Protein AF-J7GRU0-F1 (afdb_monomer)

InterPro domains:
  IPR015421 Pyridoxal phosphate-dependent transferase, major domain [G3DSA:3.40.640.10] (1-113)
  IPR015424 Pyridoxal phosphate-dependent transferase [SSF53383] (4-113)
  IPR019798 Serine hydroxymethyltransferase, pyridoxal phosphate binding site [PS00096] (97-113)
  IPR039429 Serine hydroxymethyltransferase-like domain [PF00464] (3-113)
  IPR049943 Serine hydroxymethyltransferase-like [PTHR11680] (4-113)

Nearest PDB structures (foldseek):
  6cd0-assembly1_C  TM=9.951E-01  e=4.508E-13  Medicago truncatula
  8t4p-assembly1_A-2  TM=9.959E-01  e=6.757E-13  Homo sapiens
  8ssj-assembly1_A-2  TM=9.982E-01  e=1.240E-12  Homo sapiens
  1ls3-assembly1_B  TM=9.959E-01  e=1.159E-12  Oryctolagus cuniculus
  8gkz-assembly1_B-2  TM=9.962E-01  e=1.327E-12  Homo sapiens

pLDDT: mean 93.08, std 11.77, range [38.84, 98.75]

Radius of gyration: 15.0 Å; Cα contacts (8 Å, |Δi|>4): 154; chains: 1; bounding box: 29×32×47 Å

Structure (mmCIF, N/CA/C/O backbone):
data_AF-J7GRU0-F1
#
_entry.id   AF-J7GRU0-F1
#
loop_
_atom_site.group_PDB
_atom_site.id
_atom_site.type_symbol
_atom_site.label_atom_id
_atom_site.label_alt_id
_atom_site.label_comp_id
_atom_site.label_asym_id
_atom_site.label_entity_id
_atom_site.label_seq_id
_atom_site.pdbx_PDB_ins_code
_atom_site.Cartn_x
_atom_site.Cartn_y
_atom_site.Cartn_z
_atom_site.occupancy
_atom_site.B_iso_or_equiv
_atom_site.auth_seq_id
_atom_site.auth_comp_id
_atom_site.auth_asym_id
_atom_site.auth_atom_id
_atom_site.pdbx_PDB_model_n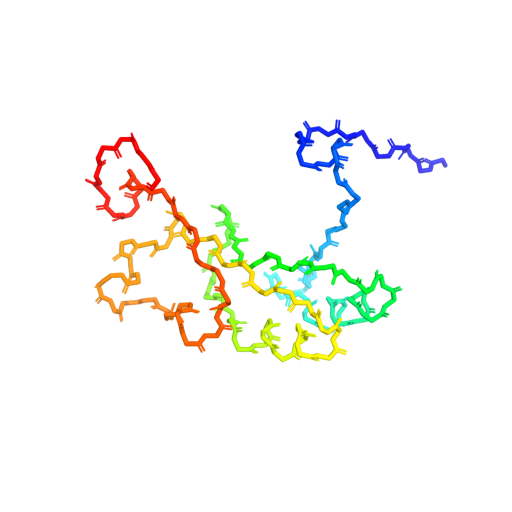um
ATOM 1 N N . HIS A 1 1 ? 12.787 -2.545 29.594 1.00 38.84 1 HIS A N 1
ATOM 2 C CA . HIS A 1 1 ? 13.119 -1.281 28.903 1.00 38.84 1 HIS A CA 1
ATOM 3 C C . HIS A 1 1 ? 12.818 -1.408 27.410 1.00 38.84 1 HIS A C 1
ATOM 5 O O . HIS A 1 1 ? 13.593 -2.035 26.702 1.00 38.84 1 HIS A O 1
ATOM 11 N N . LYS A 1 2 ? 11.694 -0.868 26.910 1.00 41.91 2 LYS A N 1
ATOM 12 C CA . LYS A 1 2 ? 11.511 -0.697 25.457 1.00 41.91 2 LYS A CA 1
ATOM 13 C C . LYS A 1 2 ? 12.432 0.447 25.025 1.00 41.91 2 LYS A C 1
ATOM 15 O O . LYS A 1 2 ? 12.246 1.572 25.481 1.00 41.91 2 LYS A O 1
ATOM 20 N N . LEU A 1 3 ? 13.458 0.147 24.228 1.00 48.41 3 LEU A N 1
ATOM 21 C CA . LEU A 1 3 ? 14.303 1.162 23.597 1.00 48.41 3 LEU A CA 1
ATOM 22 C C . LEU A 1 3 ? 13.394 2.156 22.862 1.00 48.41 3 LEU A C 1
ATOM 24 O O . LEU A 1 3 ? 12.519 1.744 22.100 1.00 48.41 3 LEU A O 1
ATOM 28 N N . LYS A 1 4 ? 13.570 3.457 23.123 1.00 54.12 4 LYS A N 1
ATOM 29 C CA . LYS A 1 4 ? 12.871 4.530 22.402 1.00 54.12 4 LYS A CA 1
ATOM 30 C C . LYS A 1 4 ? 13.121 4.306 20.908 1.00 54.12 4 LYS A C 1
ATOM 32 O O . LYS A 1 4 ? 14.281 4.239 20.501 1.00 54.12 4 LYS A O 1
ATOM 37 N N . ALA A 1 5 ? 12.060 4.132 20.119 1.00 62.16 5 ALA A N 1
ATOM 38 C CA . ALA A 1 5 ? 12.183 3.859 18.692 1.00 62.16 5 ALA A CA 1
ATOM 39 C C . ALA A 1 5 ? 13.036 4.955 18.034 1.00 62.16 5 ALA A C 1
ATOM 41 O O . ALA A 1 5 ? 12.696 6.140 18.087 1.00 62.16 5 ALA A O 1
ATOM 42 N N . LYS A 1 6 ? 14.183 4.569 17.466 1.00 75.00 6 LYS A N 1
ATOM 43 C CA . LYS A 1 6 ? 15.054 5.501 16.751 1.00 75.00 6 LYS A CA 1
ATOM 44 C C . LYS A 1 6 ? 14.339 5.893 15.461 1.00 75.00 6 LYS A C 1
ATOM 46 O O . LYS A 1 6 ? 14.008 5.028 14.655 1.00 75.00 6 LYS A O 1
ATOM 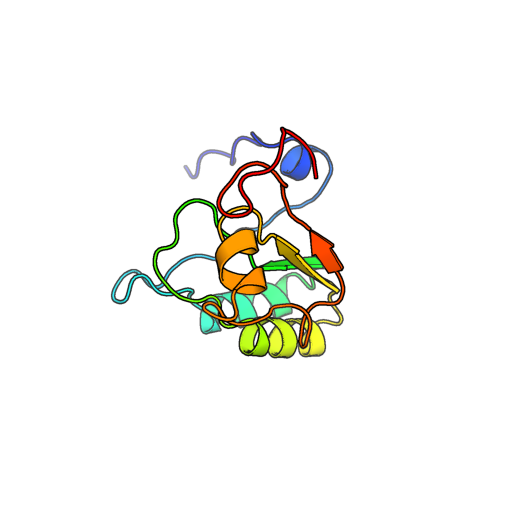51 N N . LYS A 1 7 ? 14.091 7.186 15.270 1.00 76.38 7 LYS A N 1
ATOM 52 C CA . LYS A 1 7 ? 13.545 7.721 14.018 1.00 76.38 7 LYS A CA 1
ATOM 53 C C . LYS A 1 7 ? 14.635 7.637 12.947 1.00 76.38 7 LYS A C 1
ATOM 55 O O . LYS A 1 7 ? 15.672 8.279 13.094 1.00 76.38 7 LYS A O 1
ATOM 60 N N . VAL A 1 8 ? 14.441 6.786 11.937 1.00 80.31 8 VAL A N 1
ATOM 61 C CA . VAL A 1 8 ? 15.449 6.511 10.890 1.00 80.31 8 VAL A CA 1
ATOM 62 C C . VAL A 1 8 ? 15.059 7.138 9.554 1.00 80.31 8 VAL A C 1
ATOM 64 O O . VAL A 1 8 ? 15.899 7.756 8.910 1.00 80.31 8 VAL A O 1
ATOM 67 N N . SER A 1 9 ? 13.797 7.015 9.134 1.00 76.94 9 SER A N 1
ATOM 68 C CA . SER A 1 9 ? 13.326 7.682 7.916 1.00 76.94 9 SER A CA 1
ATOM 69 C C . SER A 1 9 ? 13.052 9.159 8.190 1.00 76.94 9 SER A C 1
ATOM 71 O O . SER A 1 9 ? 12.520 9.505 9.249 1.00 76.94 9 SER A O 1
ATOM 73 N N . SER A 1 10 ? 13.342 10.025 7.217 1.00 69.19 10 SER A N 1
ATOM 74 C CA . SER A 1 10 ? 12.964 11.443 7.268 1.00 69.19 10 SER A CA 1
ATOM 75 C C . SER A 1 10 ? 11.465 11.607 7.520 1.00 69.19 10 SER A C 1
ATOM 77 O O . SER A 1 10 ? 11.074 12.437 8.337 1.00 69.19 10 SER A O 1
ATOM 79 N N . SER A 1 11 ? 10.628 10.745 6.932 1.00 66.06 11 SER A N 1
ATOM 80 C CA . SER A 1 11 ? 9.185 10.761 7.177 1.00 66.06 11 SER A CA 1
ATOM 81 C C . SER A 1 11 ? 8.832 10.594 8.659 1.00 66.06 11 SER A C 1
ATOM 83 O O . SER A 1 11 ? 7.993 11.322 9.171 1.00 66.06 11 SER A O 1
ATOM 85 N N . SER A 1 12 ? 9.515 9.712 9.395 1.00 67.56 12 SER A N 1
ATOM 86 C CA . SER A 1 12 ? 9.278 9.537 10.840 1.00 67.56 12 SER A CA 1
ATOM 87 C C . SER A 1 12 ? 9.812 10.689 11.709 1.00 67.56 12 SER A C 1
ATOM 89 O O . SER A 1 12 ? 9.434 10.832 12.877 1.00 67.56 12 SER A O 1
ATOM 91 N N . ILE A 1 13 ? 10.713 11.513 11.162 1.00 75.25 13 ILE A N 1
ATOM 92 C CA . ILE A 1 13 ? 11.244 12.712 11.822 1.00 75.25 13 ILE A CA 1
ATOM 93 C C . ILE A 1 13 ? 10.223 13.843 11.734 1.00 75.25 13 ILE A C 1
ATOM 95 O O . ILE A 1 13 ? 9.875 14.405 12.771 1.00 75.25 13 ILE A O 1
ATOM 99 N N . PHE A 1 14 ? 9.723 14.123 10.528 1.00 75.62 14 PHE A N 1
ATOM 100 C CA . PHE A 1 14 ? 8.799 15.230 10.269 1.00 75.62 14 PHE A CA 1
ATOM 101 C C . PHE A 1 14 ? 7.334 14.903 10.592 1.00 75.62 14 PHE A C 1
ATOM 103 O O . PHE A 1 14 ? 6.588 15.800 10.972 1.00 75.62 14 PHE A O 1
ATOM 110 N N . TRP A 1 15 ? 6.926 13.634 10.503 1.00 87.62 15 TRP A N 1
ATOM 111 C CA . TRP A 1 15 ? 5.566 13.183 10.810 1.00 87.62 15 TRP A CA 1
ATOM 112 C C . TRP A 1 15 ? 5.549 12.123 11.912 1.00 87.62 15 TRP A C 1
ATOM 114 O O . TRP A 1 15 ? 6.515 11.385 12.120 1.00 87.62 15 TRP A O 1
ATOM 124 N N . ASN A 1 16 ? 4.415 12.012 12.609 1.00 87.06 16 ASN A N 1
ATOM 125 C CA . ASN A 1 16 ? 4.175 10.894 13.513 1.00 87.06 16 ASN A CA 1
ATOM 126 C C . ASN A 1 16 ? 3.767 9.664 12.694 1.00 87.06 16 ASN A C 1
ATOM 128 O O . ASN A 1 16 ? 2.710 9.662 12.069 1.00 87.06 16 ASN A O 1
ATOM 132 N N . SER A 1 17 ? 4.634 8.655 12.652 1.00 89.06 17 SER A N 1
ATOM 133 C CA . SER A 1 17 ? 4.453 7.463 11.820 1.00 89.06 17 SER A CA 1
ATOM 134 C C . SER A 1 17 ? 4.273 6.233 12.695 1.00 89.06 17 SER A C 1
ATOM 136 O O . SER A 1 17 ? 5.103 5.975 13.564 1.00 89.06 17 SER A O 1
ATOM 138 N N . GLU A 1 18 ? 3.245 5.443 12.403 1.00 93.50 18 GLU A N 1
ATOM 139 C CA . GLU A 1 18 ? 2.976 4.169 13.065 1.00 93.50 18 GLU A CA 1
ATOM 140 C C . GLU A 1 18 ? 2.932 3.042 12.033 1.00 93.50 18 GLU A C 1
ATOM 142 O O . GLU A 1 18 ? 2.416 3.208 10.927 1.00 93.50 18 GLU A O 1
ATOM 147 N N . GLN A 1 19 ? 3.508 1.892 12.384 1.00 93.75 19 GLN A N 1
ATOM 148 C CA . GLN A 1 19 ? 3.585 0.740 11.487 1.00 93.75 19 GLN A CA 1
ATOM 149 C C . GLN A 1 19 ? 2.429 -0.231 11.738 1.00 93.75 19 GLN A C 1
ATOM 151 O O . GLN A 1 19 ? 2.131 -0.598 12.883 1.00 93.75 19 GLN A O 1
ATOM 156 N N . TYR A 1 20 ? 1.824 -0.715 10.656 1.00 95.25 20 TYR A N 1
ATOM 157 C CA . TYR A 1 20 ? 1.052 -1.954 10.676 1.00 95.25 20 TYR A CA 1
ATOM 158 C C . TYR A 1 20 ? 1.971 -3.151 10.410 1.00 95.25 20 TYR A C 1
ATOM 160 O O . TYR A 1 20 ? 3.076 -3.012 9.887 1.00 95.25 20 TYR A O 1
ATOM 168 N N . THR A 1 21 ? 1.535 -4.334 10.829 1.00 95.69 21 THR A N 1
ATOM 169 C CA . THR A 1 21 ? 2.360 -5.548 10.838 1.00 95.69 21 THR A CA 1
ATOM 170 C C . THR A 1 21 ? 1.706 -6.663 10.038 1.00 95.69 21 THR A C 1
ATOM 172 O O . THR A 1 21 ? 0.519 -6.608 9.723 1.00 95.69 21 THR A O 1
ATOM 175 N N . LEU A 1 22 ? 2.480 -7.704 9.742 1.00 97.31 22 LEU A N 1
ATOM 176 C CA . LEU A 1 22 ? 1.945 -8.945 9.195 1.00 97.31 22 LEU A CA 1
ATOM 177 C C . LEU A 1 22 ? 1.418 -9.837 10.324 1.00 97.31 22 LEU A C 1
ATOM 179 O O . LEU A 1 22 ? 1.912 -9.798 11.455 1.00 97.31 22 LEU A O 1
ATOM 183 N N . ASN A 1 23 ? 0.449 -10.683 10.003 1.00 96.75 23 ASN A N 1
ATOM 184 C CA . ASN A 1 23 ? 0.044 -11.778 10.858 1.00 96.75 23 ASN A CA 1
ATOM 185 C C . ASN A 1 23 ? 1.197 -12.803 10.896 1.00 96.75 23 ASN A C 1
ATOM 187 O O . ASN A 1 23 ? 1.598 -13.308 9.846 1.00 96.75 23 ASN A O 1
ATOM 191 N N . PRO A 1 24 ? 1.744 -13.144 12.076 1.00 94.50 24 PRO A N 1
ATOM 192 C CA . PRO A 1 24 ? 2.933 -13.989 12.177 1.00 94.50 24 PRO A CA 1
ATOM 193 C C . PRO A 1 24 ? 2.699 -15.435 11.721 1.00 94.50 24 PRO A C 1
ATOM 195 O O . PRO A 1 24 ? 3.661 -16.126 11.406 1.00 94.50 24 PRO A O 1
ATOM 198 N N . LYS A 1 25 ? 1.442 -15.900 11.677 1.00 96.56 25 LYS A N 1
ATOM 199 C CA . LYS A 1 25 ? 1.096 -17.261 11.243 1.00 96.56 25 LYS A CA 1
ATOM 200 C C . LYS A 1 25 ? 0.936 -17.364 9.729 1.00 96.56 25 LYS A C 1
ATOM 202 O O . LYS A 1 25 ? 1.310 -18.376 9.151 1.00 96.56 25 LYS A O 1
ATOM 207 N N . THR A 1 26 ? 0.360 -16.342 9.094 1.00 96.69 26 THR A N 1
ATOM 208 C CA . THR A 1 26 ? 0.035 -16.370 7.654 1.00 96.69 26 THR A CA 1
ATOM 209 C C . THR A 1 26 ? 1.002 -15.553 6.801 1.00 96.69 26 THR A C 1
ATOM 211 O O . THR A 1 26 ? 1.008 -15.691 5.580 1.00 96.69 26 THR A O 1
ATOM 214 N N . SER A 1 27 ? 1.799 -14.684 7.429 1.00 95.44 27 SER A N 1
ATOM 215 C CA . SER A 1 27 ? 2.644 -13.678 6.775 1.00 95.44 27 SER A CA 1
ATOM 216 C C . SER A 1 27 ? 1.877 -12.735 5.839 1.00 95.44 27 SER A C 1
ATOM 218 O O . SER A 1 27 ? 2.481 -12.116 4.967 1.00 95.44 27 SER A O 1
ATOM 220 N N . LEU A 1 28 ? 0.559 -12.610 6.013 1.00 97.56 28 LEU A N 1
ATOM 221 C CA . LEU A 1 28 ? -0.278 -11.639 5.308 1.00 97.56 28 LEU A CA 1
ATOM 222 C C . LEU A 1 28 ? -0.416 -10.359 6.128 1.00 97.56 28 LEU A C 1
ATOM 224 O O . LEU A 1 28 ? -0.226 -10.389 7.342 1.00 97.56 28 LEU A O 1
ATOM 228 N N . ILE A 1 29 ? -0.762 -9.243 5.486 1.00 98.19 29 ILE A N 1
ATOM 229 C CA . ILE A 1 29 ? -1.092 -7.995 6.191 1.00 98.19 29 ILE A CA 1
ATOM 230 C C . ILE A 1 29 ? -2.201 -8.268 7.215 1.00 98.19 29 ILE A C 1
ATOM 232 O O . ILE A 1 29 ? -3.229 -8.864 6.895 1.00 98.19 29 ILE A O 1
ATOM 236 N N . ASP A 1 30 ? -1.967 -7.856 8.461 1.00 98.12 30 ASP A N 1
ATOM 237 C CA . ASP A 1 30 ? -2.913 -8.023 9.562 1.00 98.12 30 ASP A CA 1
ATOM 238 C C . ASP A 1 30 ? -3.927 -6.869 9.543 1.00 98.12 30 ASP A C 1
ATOM 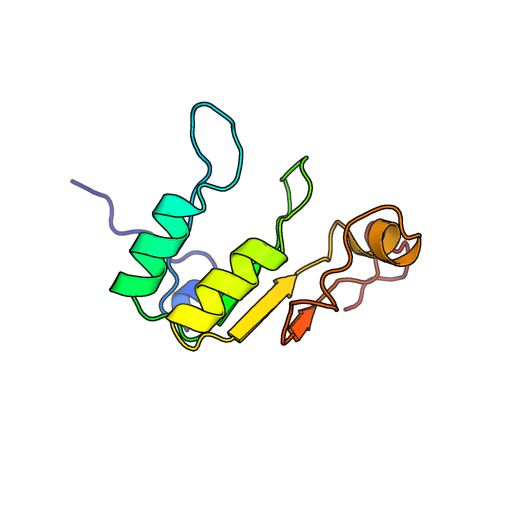240 O O . ASP A 1 30 ? -3.764 -5.864 10.238 1.00 98.12 30 ASP A O 1
ATOM 244 N N . PHE A 1 31 ? -4.935 -6.983 8.672 1.00 98.25 31 PHE A N 1
ATOM 245 C CA . PHE A 1 31 ? -5.940 -5.935 8.469 1.00 98.25 31 PHE A CA 1
ATOM 246 C C . PHE A 1 31 ? -6.782 -5.656 9.712 1.00 98.25 31 PHE A C 1
ATOM 248 O O . PHE A 1 31 ? -7.148 -4.509 9.939 1.00 98.25 31 PHE A O 1
ATOM 255 N N . GLU A 1 32 ? -7.021 -6.660 10.555 1.00 97.62 32 GLU A N 1
ATOM 256 C CA . GLU A 1 32 ? -7.752 -6.483 11.810 1.00 97.62 32 GLU A CA 1
ATOM 257 C C . GLU A 1 32 ? -6.979 -5.559 12.764 1.00 97.62 32 GLU A C 1
ATOM 259 O O . GLU A 1 32 ? -7.519 -4.568 13.258 1.00 97.62 32 GLU A O 1
ATOM 264 N N . LYS A 1 33 ? -5.675 -5.808 12.955 1.00 97.50 33 LYS A N 1
ATOM 265 C CA . LYS A 1 33 ? -4.828 -4.903 13.751 1.00 97.50 33 LYS A CA 1
ATOM 266 C C . LYS A 1 33 ? -4.630 -3.547 13.093 1.00 97.50 33 LYS A C 1
ATOM 268 O O . LYS A 1 33 ? -4.472 -2.553 13.800 1.00 97.50 33 LYS A O 1
ATOM 273 N N . LEU A 1 34 ? -4.586 -3.499 11.762 1.00 98.12 34 LEU A N 1
ATOM 274 C CA . LEU A 1 34 ? -4.511 -2.242 11.025 1.00 98.12 34 LEU A CA 1
ATOM 275 C C . LEU A 1 34 ? -5.759 -1.398 11.300 1.00 98.12 34 LEU A C 1
ATOM 277 O O . LEU A 1 34 ? -5.618 -0.237 11.670 1.00 98.12 34 LEU A O 1
ATOM 281 N N . GLU A 1 35 ? -6.952 -1.983 11.191 1.00 98.19 35 GLU A N 1
ATOM 282 C CA . GLU A 1 35 ? -8.231 -1.316 11.449 1.00 98.19 35 GLU A CA 1
ATOM 283 C C . GLU A 1 35 ? -8.325 -0.818 12.896 1.00 98.19 35 GLU A C 1
ATOM 285 O O . GLU A 1 35 ? -8.666 0.344 13.121 1.00 98.19 35 GLU A O 1
ATOM 290 N N . GLN A 1 36 ? -7.967 -1.657 13.876 1.00 97.62 36 GLN A N 1
ATOM 291 C CA . GLN A 1 36 ? -7.938 -1.272 15.293 1.00 97.62 36 GLN A CA 1
ATOM 292 C C . GLN A 1 36 ? -7.025 -0.061 15.522 1.00 97.62 36 GLN A C 1
ATOM 294 O O . GLN A 1 36 ? -7.471 0.966 16.033 1.00 97.62 36 GLN A O 1
ATOM 299 N N . LYS A 1 37 ? -5.774 -0.131 15.050 1.00 97.00 37 LYS A N 1
ATOM 300 C CA . LYS A 1 37 ? -4.820 0.981 15.165 1.00 97.00 37 LYS A CA 1
ATOM 301 C C . LYS A 1 37 ? -5.292 2.236 14.444 1.00 97.00 37 LYS A C 1
ATOM 303 O O . LYS A 1 37 ? -5.101 3.336 14.950 1.00 97.00 37 LYS A O 1
ATOM 308 N N . ALA A 1 38 ? -5.878 2.100 13.258 1.00 97.62 38 ALA A N 1
ATOM 309 C CA . ALA A 1 38 ? -6.358 3.242 12.494 1.00 97.62 38 ALA A CA 1
ATOM 310 C C . ALA A 1 38 ? -7.476 3.979 13.250 1.00 97.62 38 ALA A C 1
ATOM 312 O O . ALA A 1 38 ? -7.470 5.208 13.290 1.00 97.62 38 ALA A O 1
ATOM 313 N N . LYS A 1 39 ? -8.389 3.247 13.900 1.00 97.12 39 LYS A N 1
ATOM 314 C CA . LYS A 1 39 ? -9.441 3.834 14.745 1.00 97.12 39 LYS A CA 1
ATOM 315 C C . LYS A 1 39 ? -8.884 4.510 15.994 1.00 97.12 39 LYS A C 1
ATOM 317 O O . LYS A 1 39 ? -9.402 5.543 16.383 1.00 97.12 39 LYS A O 1
ATOM 322 N N . GLU A 1 40 ? -7.834 3.965 16.601 1.00 96.38 40 GLU A N 1
ATOM 323 C CA . GLU A 1 40 ? -7.197 4.571 17.779 1.00 96.38 40 GLU A CA 1
ATOM 324 C C . GLU A 1 40 ? -6.395 5.834 17.432 1.00 96.38 40 GLU A C 1
ATOM 326 O O . GLU A 1 40 ? -6.416 6.819 18.167 1.00 96.38 40 GLU A O 1
ATOM 331 N N . LEU A 1 41 ? -5.669 5.807 16.313 1.00 96.06 41 LEU A N 1
ATOM 332 C CA . LEU A 1 41 ? -4.708 6.849 15.947 1.00 96.06 41 LEU A CA 1
ATOM 333 C C . LEU A 1 41 ? -5.296 7.940 15.048 1.00 96.06 41 LEU A C 1
ATOM 335 O O . LEU A 1 41 ? -4.689 9.002 14.925 1.00 96.06 41 LEU A O 1
ATOM 339 N N . HIS A 1 42 ? -6.428 7.672 14.389 1.00 95.31 42 HIS A N 1
ATOM 340 C CA . HIS A 1 42 ? -7.057 8.551 13.399 1.00 95.31 42 HIS A CA 1
ATOM 341 C C . HIS A 1 42 ? -6.047 9.147 12.397 1.00 95.31 42 HIS A C 1
ATOM 343 O O . HIS A 1 42 ? -5.878 10.372 12.320 1.00 95.31 42 HIS A O 1
ATOM 349 N N . PRO A 1 43 ? -5.329 8.301 11.632 1.00 97.50 43 PRO A N 1
ATOM 350 C CA . PRO A 1 43 ? -4.275 8.775 10.751 1.00 97.50 43 PRO A CA 1
ATOM 351 C C . PRO A 1 43 ? -4.850 9.692 9.670 1.00 97.50 43 PRO A C 1
ATOM 353 O O . PRO A 1 43 ? -5.951 9.486 9.168 1.00 97.50 43 PRO A O 1
ATOM 356 N N . LYS A 1 44 ? -4.079 10.691 9.242 1.00 98.19 44 LYS A N 1
ATOM 357 C CA . LYS A 1 44 ? -4.453 11.496 8.067 1.00 98.19 44 LYS A CA 1
ATOM 358 C C . LYS A 1 44 ? -4.224 10.750 6.754 1.00 98.19 44 LYS A C 1
ATOM 360 O O . LYS A 1 44 ? -4.895 11.037 5.769 1.00 98.19 44 LYS A O 1
ATOM 365 N N . LEU A 1 45 ? -3.296 9.795 6.748 1.00 98.06 45 LEU A N 1
ATOM 366 C CA . LEU A 1 45 ? -2.881 9.062 5.561 1.00 98.06 45 LEU A CA 1
ATOM 367 C C . LEU A 1 45 ? -2.482 7.631 5.932 1.00 98.06 45 LEU A C 1
ATOM 369 O O . LEU A 1 45 ? -1.781 7.421 6.923 1.00 98.06 45 LEU A O 1
ATOM 373 N N . ILE A 1 46 ? -2.907 6.666 5.120 1.00 98.56 46 ILE A N 1
ATOM 374 C CA . ILE A 1 46 ? -2.494 5.262 5.194 1.00 98.56 46 ILE A CA 1
ATOM 375 C C . ILE A 1 46 ? -1.781 4.903 3.888 1.00 98.56 46 ILE A C 1
ATOM 377 O O . ILE A 1 46 ? -2.271 5.210 2.801 1.00 98.56 46 ILE A O 1
ATOM 381 N N . VAL A 1 47 ? -0.615 4.257 4.001 1.00 98.25 47 VAL A N 1
ATOM 382 C CA . VAL A 1 47 ? 0.194 3.837 2.848 1.00 98.25 47 VAL A CA 1
ATOM 383 C C . VAL A 1 47 ? -0.016 2.355 2.547 1.00 98.25 47 VAL A C 1
ATOM 385 O O . VAL A 1 47 ? 0.290 1.501 3.385 1.00 98.25 47 VAL A O 1
ATOM 388 N N . ALA A 1 48 ? -0.475 2.049 1.335 1.00 98.19 48 ALA A N 1
ATOM 389 C CA . ALA A 1 48 ? -0.584 0.698 0.796 1.00 98.19 48 ALA A CA 1
ATOM 390 C C . ALA A 1 48 ? 0.533 0.454 -0.229 1.00 98.19 48 ALA A C 1
ATOM 392 O O . ALA A 1 48 ? 0.455 0.846 -1.389 1.00 98.19 48 ALA A O 1
ATOM 393 N N . GLY A 1 49 ? 1.616 -0.179 0.203 1.00 95.62 49 GLY A N 1
ATOM 394 C CA . GLY A 1 49 ? 2.779 -0.417 -0.644 1.00 95.62 49 GLY A CA 1
ATOM 395 C C . GLY A 1 49 ? 3.838 -1.202 0.107 1.00 95.62 49 GLY A C 1
ATOM 396 O O . GLY A 1 49 ? 3.874 -1.195 1.338 1.00 95.62 49 GLY A O 1
ATOM 397 N N . ALA A 1 50 ? 4.692 -1.910 -0.624 1.00 95.88 50 ALA A N 1
ATOM 398 C CA . ALA A 1 50 ? 5.747 -2.707 -0.020 1.00 95.88 50 ALA A CA 1
ATOM 399 C C . ALA A 1 50 ? 6.940 -2.874 -0.960 1.00 95.88 50 ALA A C 1
ATOM 401 O O . ALA A 1 50 ? 6.788 -3.005 -2.173 1.00 95.88 50 ALA A O 1
ATOM 402 N N . SER A 1 51 ? 8.134 -2.947 -0.370 1.00 94.69 51 SER A N 1
ATOM 403 C CA . SER A 1 51 ? 9.362 -3.282 -1.101 1.00 94.69 51 SER A CA 1
ATOM 404 C C . SER A 1 51 ? 9.617 -4.791 -1.166 1.00 94.69 51 SER A C 1
ATOM 406 O O . SER A 1 51 ? 10.207 -5.279 -2.125 1.00 94.69 51 SER A O 1
ATOM 408 N N . ALA A 1 52 ? 9.190 -5.536 -0.140 1.00 94.38 52 ALA A N 1
ATOM 409 C CA . ALA A 1 52 ? 9.483 -6.960 0.030 1.00 94.38 52 ALA A CA 1
ATOM 410 C C . ALA A 1 52 ? 8.259 -7.729 0.556 1.00 94.38 52 ALA A C 1
ATOM 412 O O . ALA A 1 52 ? 8.302 -8.354 1.613 1.00 94.38 52 ALA A O 1
ATOM 413 N N . TYR A 1 53 ? 7.147 -7.660 -0.179 1.00 96.75 53 TYR A N 1
ATOM 414 C CA . TYR A 1 53 ? 5.933 -8.425 0.113 1.00 96.75 53 TYR A CA 1
ATOM 415 C C . TYR A 1 53 ? 5.531 -9.258 -1.118 1.00 96.75 53 TYR A C 1
ATOM 417 O O . TYR A 1 53 ? 5.263 -8.682 -2.176 1.00 96.75 53 TYR A O 1
ATOM 425 N N . PRO A 1 54 ? 5.509 -10.602 -1.024 1.00 94.62 54 PRO A N 1
ATOM 426 C CA . PRO A 1 54 ? 5.363 -11.487 -2.184 1.00 94.62 54 PRO A CA 1
ATOM 427 C C . PRO A 1 54 ? 3.900 -11.797 -2.544 1.00 94.62 54 PRO A C 1
ATOM 429 O O . PRO A 1 54 ? 3.634 -12.734 -3.297 1.00 94.62 54 PRO A O 1
ATOM 432 N N . ARG A 1 55 ? 2.935 -11.090 -1.950 1.00 96.75 55 ARG A N 1
ATOM 433 C CA . ARG A 1 55 ? 1.499 -11.298 -2.173 1.00 96.75 55 ARG A CA 1
ATOM 434 C C . ARG A 1 55 ? 0.879 -10.061 -2.809 1.00 96.75 55 ARG A C 1
ATOM 436 O O . ARG A 1 55 ? 1.473 -8.982 -2.817 1.00 96.75 55 ARG A O 1
ATOM 443 N N . PHE A 1 56 ? -0.324 -10.233 -3.339 1.00 97.75 56 PHE A N 1
ATOM 444 C CA . PHE A 1 56 ? -1.131 -9.111 -3.790 1.00 97.75 56 PHE A CA 1
ATOM 445 C C . PHE A 1 56 ? -1.569 -8.256 -2.602 1.00 97.75 56 PHE A C 1
ATOM 447 O O . PHE A 1 56 ? -1.892 -8.774 -1.531 1.00 97.75 56 PHE A O 1
ATOM 454 N N . ILE A 1 57 ? -1.530 -6.942 -2.797 1.00 97.81 57 ILE A N 1
ATOM 455 C CA . ILE A 1 57 ? -2.067 -5.973 -1.852 1.00 97.81 57 ILE A CA 1
ATOM 456 C C . ILE A 1 57 ? -3.575 -5.892 -2.077 1.00 97.81 57 ILE A C 1
ATOM 458 O O . ILE A 1 57 ? -4.034 -5.677 -3.198 1.00 97.81 57 ILE A O 1
ATOM 462 N N . ASP A 1 58 ? -4.339 -6.048 -1.001 1.00 97.94 58 ASP A N 1
ATOM 463 C CA . ASP A 1 58 ? -5.785 -5.855 -1.022 1.00 97.94 58 ASP A CA 1
ATOM 464 C C . ASP A 1 58 ? -6.117 -4.368 -0.823 1.00 97.94 58 ASP A C 1
ATOM 466 O O . ASP A 1 58 ? -6.370 -3.898 0.287 1.00 97.94 58 ASP A O 1
ATOM 470 N N . PHE A 1 59 ? -6.061 -3.600 -1.914 1.00 98.50 59 PHE A N 1
ATOM 471 C CA . PHE A 1 59 ? -6.338 -2.159 -1.895 1.00 98.50 59 PHE A CA 1
ATOM 472 C C . PHE A 1 59 ? -7.772 -1.832 -1.455 1.00 98.50 59 PHE A C 1
ATOM 474 O O . PHE A 1 59 ? -8.015 -0.766 -0.883 1.00 98.50 59 PHE A O 1
ATOM 481 N N . LYS A 1 60 ? -8.716 -2.753 -1.675 1.00 98.50 60 LYS A N 1
ATOM 482 C CA . LYS A 1 60 ? -10.113 -2.591 -1.275 1.00 98.50 60 LYS A CA 1
ATOM 483 C C . LYS A 1 60 ? -10.250 -2.593 0.244 1.00 98.50 60 LYS A C 1
ATOM 485 O O . LYS A 1 60 ? -10.940 -1.729 0.790 1.00 98.50 60 LYS A O 1
ATOM 490 N N . GLU A 1 61 ? -9.564 -3.505 0.932 1.00 98.38 61 GLU A N 1
ATOM 491 C CA . GLU A 1 61 ? -9.603 -3.550 2.397 1.00 98.38 61 GLU A CA 1
ATOM 492 C C . GLU A 1 61 ? -8.923 -2.318 3.017 1.00 98.38 61 GLU A C 1
ATOM 494 O O . GLU A 1 61 ? -9.451 -1.721 3.957 1.00 98.38 61 GLU A O 1
ATOM 499 N N . PHE A 1 62 ? -7.830 -1.828 2.418 1.00 98.56 62 PHE A N 1
ATOM 500 C CA . PHE A 1 62 ? -7.246 -0.535 2.800 1.00 98.56 62 PHE A CA 1
ATOM 501 C C . PHE A 1 62 ? -8.238 0.629 2.650 1.00 98.56 62 PHE A C 1
ATOM 503 O O . PHE A 1 62 ? -8.370 1.447 3.565 1.00 98.56 62 PHE A O 1
ATOM 510 N N . ARG A 1 63 ? -8.961 0.709 1.524 1.00 98.69 63 ARG A N 1
ATOM 511 C CA . ARG A 1 63 ? -9.956 1.766 1.276 1.00 98.69 63 ARG A CA 1
ATOM 512 C C . ARG A 1 63 ? -11.092 1.729 2.287 1.00 98.69 63 ARG A C 1
ATOM 514 O O . ARG A 1 63 ? -11.511 2.781 2.775 1.00 98.69 63 ARG A O 1
ATOM 521 N N . LYS A 1 64 ? -11.581 0.536 2.627 1.00 98.62 64 LYS A N 1
ATOM 522 C CA . LYS A 1 64 ? -12.611 0.356 3.657 1.00 98.62 64 LYS A CA 1
ATOM 523 C C . LYS A 1 64 ? -12.164 0.960 4.990 1.00 98.62 64 LYS A C 1
ATOM 525 O O . LYS A 1 64 ? -12.924 1.721 5.581 1.00 98.62 64 LYS A O 1
ATOM 530 N N . ILE A 1 65 ? -10.931 0.694 5.419 1.00 98.50 65 ILE A N 1
ATOM 531 C CA . ILE A 1 65 ? -10.389 1.242 6.671 1.00 98.50 65 ILE A CA 1
ATOM 532 C C . ILE A 1 65 ? -10.225 2.765 6.573 1.00 98.50 65 ILE A C 1
ATOM 534 O O . ILE A 1 65 ? -10.679 3.487 7.456 1.00 98.50 65 ILE A O 1
ATOM 538 N N . CYS A 1 66 ? -9.678 3.274 5.465 1.00 98.50 66 CYS A N 1
ATOM 539 C CA . CYS A 1 66 ? -9.533 4.717 5.250 1.00 98.50 66 CYS A CA 1
ATOM 540 C C . CYS A 1 66 ? -10.882 5.460 5.286 1.00 98.50 66 CYS A C 1
ATOM 542 O O . CYS A 1 66 ? -10.953 6.576 5.796 1.00 98.50 66 CYS A O 1
ATOM 544 N N . ASN A 1 67 ? -11.966 4.845 4.790 1.00 98.38 67 ASN A N 1
ATOM 545 C CA . ASN A 1 67 ? -13.320 5.409 4.871 1.00 98.38 67 ASN A CA 1
ATOM 546 C C . ASN A 1 67 ? -13.815 5.540 6.314 1.00 98.38 67 ASN A C 1
ATOM 548 O O . ASN A 1 67 ? -14.476 6.520 6.640 1.00 98.38 67 ASN A O 1
ATOM 552 N N . GLN A 1 68 ? -13.491 4.582 7.183 1.00 97.94 68 GLN A N 1
ATOM 553 C CA . GLN A 1 68 ? -13.912 4.616 8.586 1.00 97.94 68 GLN A CA 1
ATOM 554 C C . GLN A 1 68 ? -13.207 5.718 9.384 1.00 97.94 68 GLN A C 1
ATOM 556 O O . GLN A 1 68 ? -13.778 6.255 10.330 1.00 97.94 68 GLN A O 1
ATOM 561 N N . THR A 1 69 ? -11.968 6.048 9.021 1.00 97.25 69 THR A N 1
ATOM 562 C CA . THR A 1 69 ? -11.129 7.010 9.751 1.00 97.25 69 THR A CA 1
ATOM 563 C C . THR A 1 69 ? -11.001 8.361 9.053 1.00 97.25 69 THR A C 1
ATOM 565 O O . THR A 1 69 ? -10.307 9.240 9.563 1.00 97.25 69 THR A O 1
ATOM 568 N N . ASN A 1 70 ? -11.677 8.540 7.911 1.00 97.75 70 ASN A N 1
ATOM 569 C CA . ASN A 1 70 ? -11.561 9.706 7.033 1.00 97.75 70 ASN A CA 1
ATOM 570 C C . ASN A 1 70 ? -10.094 10.027 6.672 1.00 97.75 70 ASN A C 1
ATOM 572 O O .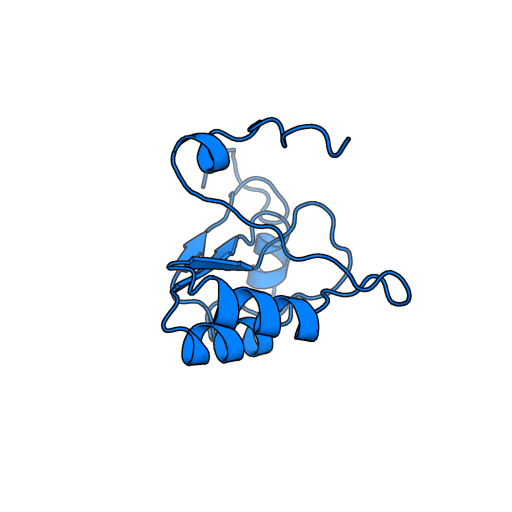 ASN A 1 70 ? -9.630 11.166 6.773 1.00 97.75 70 ASN A O 1
ATOM 576 N N . SER A 1 71 ? -9.351 8.980 6.311 1.00 98.31 71 SER A N 1
ATOM 577 C CA . SER A 1 71 ? -7.941 9.043 5.925 1.00 98.31 71 SER A CA 1
ATOM 578 C C . SER A 1 71 ? -7.785 9.014 4.407 1.00 98.31 71 SER A C 1
ATOM 580 O O . SER A 1 71 ? -8.596 8.418 3.697 1.00 98.31 71 SER A O 1
ATOM 582 N N . ILE A 1 72 ? -6.693 9.599 3.923 1.00 98.62 72 ILE A N 1
ATOM 583 C CA . ILE A 1 72 ? -6.242 9.453 2.537 1.00 98.62 72 ILE A CA 1
ATOM 584 C C . ILE A 1 72 ? -5.603 8.072 2.362 1.00 98.62 72 ILE A C 1
ATOM 586 O O . ILE A 1 72 ? -4.753 7.679 3.167 1.00 98.62 72 ILE A O 1
ATOM 590 N N . LEU A 1 73 ? -5.960 7.364 1.291 1.00 98.75 73 LEU A N 1
ATOM 591 C CA . LEU A 1 73 ? -5.253 6.167 0.845 1.00 98.75 73 LEU A CA 1
ATOM 592 C C . LEU A 1 73 ? -4.200 6.534 -0.205 1.00 98.75 73 LEU A C 1
ATOM 594 O O . LEU A 1 73 ? -4.537 6.929 -1.322 1.00 98.75 73 LEU A O 1
ATOM 598 N N . MET A 1 74 ? -2.924 6.351 0.141 1.00 98.75 74 MET A N 1
ATOM 599 C CA . MET A 1 74 ? -1.806 6.479 -0.794 1.00 98.75 74 MET A CA 1
ATOM 600 C C . MET A 1 74 ? -1.226 5.104 -1.120 1.00 98.75 74 MET A C 1
ATOM 602 O O . MET A 1 74 ? -0.704 4.428 -0.235 1.00 98.75 74 MET A O 1
ATOM 606 N N . SER A 1 75 ? -1.252 4.715 -2.391 1.00 98.69 75 SER A N 1
ATOM 607 C CA . SER A 1 75 ? -0.644 3.465 -2.845 1.00 98.69 75 SER A CA 1
ATOM 608 C C . SER A 1 75 ? 0.724 3.709 -3.474 1.00 98.69 75 SER A C 1
ATOM 610 O O . SER A 1 75 ? 0.812 4.347 -4.520 1.00 98.69 75 SER A O 1
ATOM 612 N N . ASP A 1 76 ? 1.787 3.181 -2.861 1.00 98.31 76 ASP A N 1
ATOM 613 C CA . ASP A 1 76 ? 3.129 3.160 -3.460 1.00 98.31 76 ASP A CA 1
ATOM 614 C C . ASP A 1 76 ? 3.330 1.828 -4.184 1.00 98.31 76 ASP A C 1
ATOM 616 O O . ASP A 1 76 ? 3.505 0.769 -3.570 1.00 98.31 76 ASP A O 1
ATOM 620 N N . VAL A 1 77 ? 3.301 1.889 -5.513 1.00 98.12 77 VAL A N 1
ATOM 621 C CA . VAL A 1 77 ? 3.381 0.713 -6.381 1.00 98.12 77 VAL A CA 1
ATOM 622 C C . VAL A 1 77 ? 4.719 0.577 -7.089 1.00 98.12 77 VAL A C 1
ATOM 624 O O . VAL A 1 77 ? 4.816 -0.137 -8.084 1.00 98.12 77 VAL A O 1
ATOM 627 N N . ALA A 1 78 ? 5.782 1.199 -6.575 1.00 98.00 78 ALA A N 1
ATOM 628 C CA . ALA A 1 78 ? 7.090 1.196 -7.219 1.00 98.00 78 ALA A CA 1
ATOM 629 C C . ALA A 1 78 ? 7.577 -0.204 -7.647 1.00 98.00 78 ALA A C 1
ATOM 631 O O . ALA A 1 78 ? 8.130 -0.347 -8.735 1.00 98.00 78 ALA A O 1
ATOM 632 N N . HIS A 1 79 ? 7.382 -1.239 -6.822 1.00 97.56 79 HIS A N 1
ATOM 633 C CA . HIS A 1 79 ? 7.787 -2.617 -7.142 1.00 97.56 79 HIS A CA 1
ATOM 634 C C . HIS A 1 79 ? 6.811 -3.358 -8.070 1.00 97.56 79 HIS A C 1
ATOM 636 O O . HIS A 1 79 ? 7.209 -4.316 -8.731 1.00 97.56 79 HIS A O 1
ATOM 642 N N . TYR A 1 80 ? 5.562 -2.907 -8.171 1.00 97.44 80 TYR A N 1
ATOM 643 C CA . TYR A 1 80 ? 4.485 -3.598 -8.888 1.00 97.44 80 TYR A CA 1
ATOM 644 C C . TYR A 1 80 ? 4.063 -2.886 -10.182 1.00 97.44 80 TYR A C 1
ATOM 646 O O . TYR A 1 80 ? 3.304 -3.448 -10.964 1.00 97.44 80 TYR A O 1
ATOM 654 N N . SER A 1 81 ? 4.569 -1.679 -10.440 1.00 97.44 81 SER A N 1
ATOM 655 C CA . SER A 1 81 ? 4.106 -0.771 -11.495 1.00 97.44 81 SER A CA 1
ATOM 656 C C . SER A 1 81 ? 4.079 -1.374 -12.899 1.00 97.44 81 SER A C 1
ATOM 658 O O . SER A 1 81 ? 3.091 -1.205 -13.606 1.00 97.44 81 SER A O 1
ATOM 660 N N . GLY A 1 82 ? 5.102 -2.136 -13.294 1.00 98.00 82 GLY A N 1
ATOM 661 C CA . GLY A 1 82 ? 5.100 -2.824 -14.590 1.00 98.00 82 GLY A CA 1
ATOM 662 C C . GLY A 1 82 ? 4.069 -3.951 -14.678 1.00 98.00 82 GLY A C 1
ATOM 663 O O . GLY A 1 82 ? 3.447 -4.137 -15.718 1.00 98.00 82 GLY A O 1
ATOM 664 N N . LEU A 1 83 ? 3.841 -4.675 -13.576 1.00 98.12 83 LEU A N 1
ATOM 665 C CA . LEU A 1 83 ? 2.832 -5.738 -13.519 1.00 98.12 83 LEU A CA 1
ATOM 666 C C . LEU A 1 83 ? 1.412 -5.162 -13.552 1.00 98.12 83 LEU A C 1
ATOM 668 O O . LEU A 1 83 ? 0.542 -5.731 -14.204 1.00 98.12 83 LEU A O 1
ATOM 672 N N . ILE A 1 84 ? 1.194 -4.020 -12.894 1.00 98.00 84 ILE A N 1
ATOM 673 C CA . ILE A 1 84 ? -0.069 -3.273 -12.949 1.00 98.00 84 ILE A CA 1
ATOM 674 C C . ILE A 1 84 ? -0.321 -2.779 -14.376 1.00 98.00 84 ILE A C 1
ATOM 676 O O . ILE A 1 84 ? -1.405 -2.997 -14.907 1.00 98.00 84 ILE A O 1
ATOM 680 N N . ALA A 1 85 ? 0.683 -2.180 -15.028 1.00 97.75 85 ALA A N 1
ATOM 681 C CA . ALA A 1 85 ? 0.567 -1.712 -16.411 1.00 97.75 85 ALA A CA 1
ATOM 682 C C . ALA A 1 85 ? 0.255 -2.850 -17.403 1.00 97.75 85 ALA A C 1
ATOM 684 O O . ALA A 1 85 ? -0.451 -2.638 -18.383 1.00 97.75 85 ALA A O 1
ATOM 685 N N . ALA A 1 86 ? 0.747 -4.062 -17.131 1.00 98.12 86 ALA A N 1
ATOM 686 C CA . ALA A 1 86 ? 0.458 -5.260 -17.916 1.00 98.12 86 ALA A CA 1
ATOM 687 C C . ALA A 1 86 ? -0.884 -5.938 -17.563 1.00 98.12 86 ALA A C 1
ATOM 689 O O . ALA A 1 86 ? -1.227 -6.945 -18.177 1.00 98.12 86 ALA A O 1
ATOM 690 N N . GLY A 1 87 ? -1.624 -5.444 -16.562 1.00 97.50 87 GLY A N 1
ATOM 691 C CA . GLY A 1 87 ? -2.872 -6.058 -16.092 1.00 97.50 87 GLY A CA 1
ATOM 692 C C . GLY A 1 87 ? -2.691 -7.375 -15.322 1.00 97.50 87 GLY A C 1
ATOM 693 O O . GLY A 1 87 ? -3.647 -8.126 -15.162 1.00 97.50 87 GLY A O 1
ATOM 694 N N . LEU A 1 88 ? -1.477 -7.674 -14.845 1.00 97.81 88 LEU A N 1
ATOM 695 C CA . LEU A 1 88 ? -1.128 -8.923 -14.146 1.00 97.81 88 LEU A CA 1
ATOM 696 C C . LEU A 1 88 ? -1.133 -8.796 -12.615 1.00 97.81 88 LEU A C 1
ATOM 698 O O . LEU A 1 88 ? -0.926 -9.779 -11.904 1.00 97.81 88 LEU A O 1
ATOM 702 N N . TYR A 1 89 ? -1.331 -7.586 -12.098 1.00 98.00 89 TYR A N 1
ATOM 703 C CA . TYR A 1 89 ? -1.406 -7.280 -10.672 1.00 98.00 89 TYR A CA 1
ATOM 704 C C . TYR A 1 89 ? -2.633 -6.393 -10.420 1.00 98.00 89 TYR A C 1
ATOM 706 O O . TYR A 1 89 ? -2.943 -5.568 -11.285 1.00 98.00 89 TYR A O 1
ATOM 714 N N . PRO A 1 90 ? -3.329 -6.521 -9.272 1.00 97.56 90 PRO A N 1
ATOM 715 C CA . PRO A 1 90 ? -4.488 -5.687 -8.964 1.00 97.56 90 PRO A CA 1
ATOM 716 C C . PRO A 1 90 ? -4.204 -4.192 -9.121 1.00 97.56 90 PRO A C 1
ATOM 718 O O . PRO A 1 90 ? -3.196 -3.679 -8.634 1.00 97.56 90 PRO A O 1
ATOM 721 N N . SER A 1 91 ? -5.106 -3.486 -9.798 1.00 97.75 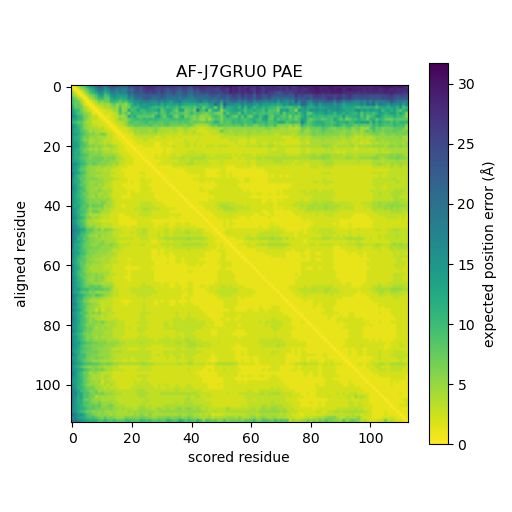91 SER A N 1
ATOM 722 C CA . SER A 1 91 ? -4.964 -2.049 -10.010 1.00 97.75 91 SER A CA 1
ATOM 723 C C . SER A 1 91 ? -5.268 -1.278 -8.716 1.00 97.75 91 SER A C 1
ATOM 725 O O . SER A 1 91 ? -6.344 -1.462 -8.145 1.00 97.75 91 SER A O 1
ATOM 727 N N . PRO A 1 92 ? -4.377 -0.382 -8.250 1.00 98.19 92 PRO A N 1
ATOM 728 C CA . PRO A 1 92 ? -4.647 0.469 -7.090 1.00 98.19 92 PRO A CA 1
ATOM 729 C C . PRO A 1 92 ? -5.604 1.624 -7.421 1.00 98.19 92 PRO A C 1
ATOM 731 O O . PRO A 1 92 ? -6.155 2.232 -6.502 1.00 98.19 92 PRO A O 1
ATOM 734 N N . PHE A 1 93 ? -5.772 1.956 -8.708 1.00 98.25 93 PHE A N 1
ATOM 735 C CA . PHE A 1 93 ? -6.428 3.182 -9.179 1.00 98.25 93 PHE A CA 1
ATOM 736 C C . PHE A 1 93 ? -7.936 3.224 -8.905 1.00 98.25 93 PHE A C 1
ATOM 738 O O . PHE A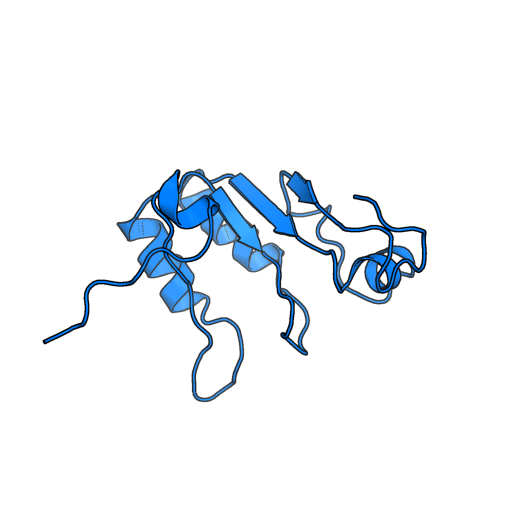 1 93 ? -8.511 4.303 -8.882 1.00 98.25 93 PHE A O 1
ATOM 745 N N . GLU A 1 94 ? -8.572 2.074 -8.674 1.00 96.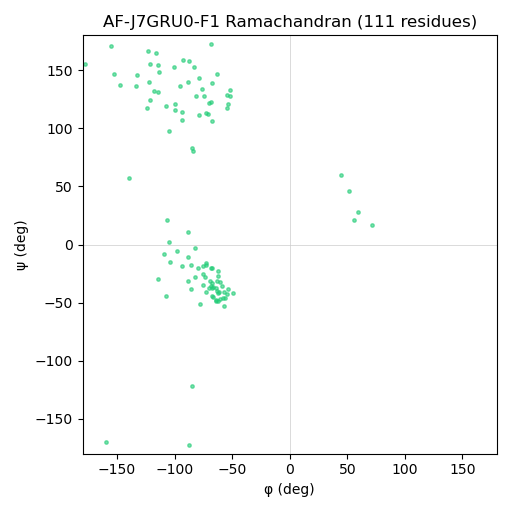50 94 GLU A N 1
ATOM 746 C CA . GLU A 1 94 ? -9.992 2.006 -8.299 1.00 96.50 94 GLU A CA 1
ATOM 747 C C . GLU A 1 94 ? -10.234 2.454 -6.848 1.00 96.50 94 GLU A C 1
ATOM 749 O O . GLU A 1 94 ? -11.306 2.952 -6.514 1.00 96.50 94 GLU A O 1
ATOM 754 N N . TYR A 1 95 ? -9.237 2.281 -5.977 1.00 98.50 95 TYR A N 1
ATOM 755 C CA . TYR A 1 95 ? -9.400 2.426 -4.530 1.00 98.50 95 TYR A CA 1
ATOM 756 C C . TYR A 1 95 ? -8.611 3.591 -3.937 1.00 98.50 95 TYR A C 1
ATOM 758 O O . TYR A 1 95 ? -9.001 4.132 -2.905 1.00 98.50 95 TYR A O 1
ATOM 766 N N . SER A 1 96 ? -7.478 3.942 -4.541 1.00 98.50 96 SER A N 1
ATOM 767 C CA . SER A 1 96 ? -6.517 4.875 -3.950 1.00 98.50 96 SER A CA 1
ATOM 768 C C . SER A 1 96 ? 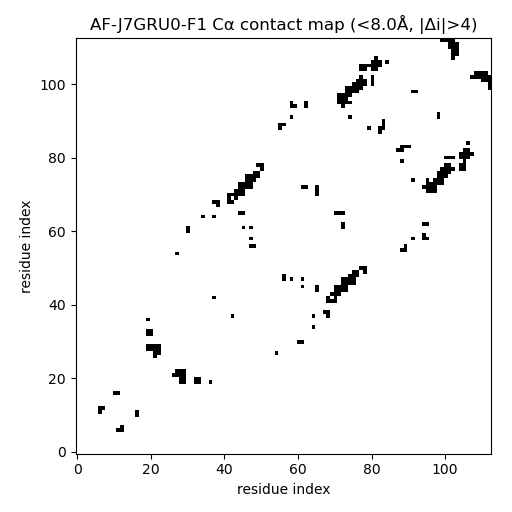-6.841 6.314 -4.315 1.00 98.50 96 SER A C 1
ATOM 770 O O . SER A 1 96 ? -7.127 6.608 -5.471 1.00 98.50 96 SER A O 1
ATOM 772 N N . ASP A 1 97 ? -6.694 7.217 -3.349 1.00 98.75 97 ASP A N 1
ATOM 773 C CA . ASP A 1 97 ? -6.804 8.657 -3.592 1.00 98.75 97 ASP A CA 1
ATOM 774 C C . ASP A 1 97 ? -5.541 9.18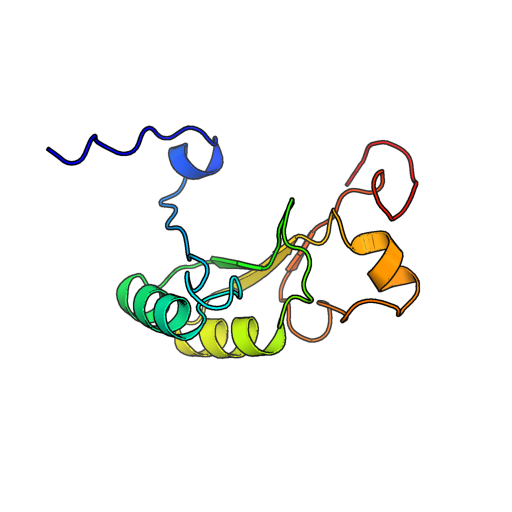3 -4.297 1.00 98.75 97 ASP A C 1
ATOM 776 O O . ASP A 1 97 ? -5.598 10.083 -5.132 1.00 98.75 97 ASP A O 1
ATOM 780 N N . ILE A 1 98 ? -4.379 8.609 -3.961 1.00 98.69 98 ILE A N 1
ATOM 781 C CA . ILE A 1 98 ? -3.077 8.949 -4.541 1.00 98.69 98 ILE A CA 1
ATOM 782 C C . ILE A 1 98 ? -2.353 7.653 -4.906 1.00 98.69 98 ILE A C 1
ATOM 784 O O . ILE A 1 98 ? -2.308 6.715 -4.110 1.00 98.69 98 ILE A O 1
ATOM 788 N N . VAL A 1 99 ? -1.733 7.612 -6.085 1.00 98.69 99 VAL A N 1
ATOM 789 C CA . VAL A 1 99 ? -0.838 6.522 -6.489 1.00 98.69 99 VAL A CA 1
ATOM 790 C C . VAL A 1 99 ? 0.532 7.106 -6.807 1.00 98.69 99 VAL A C 1
ATOM 792 O O . VAL A 1 99 ? 0.648 8.002 -7.640 1.00 98.69 99 VAL A O 1
ATOM 795 N N . THR A 1 100 ? 1.570 6.602 -6.144 1.00 98.56 100 THR A N 1
ATOM 796 C CA . THR A 1 100 ? 2.968 6.963 -6.399 1.00 98.56 100 THR A CA 1
ATOM 797 C C . THR A 1 100 ? 3.727 5.756 -6.934 1.00 98.56 100 THR A C 1
ATOM 799 O O . THR A 1 100 ? 3.358 4.600 -6.714 1.00 98.56 100 THR A O 1
ATOM 802 N N . THR A 1 101 ? 4.792 6.005 -7.689 1.00 98.31 101 THR A N 1
ATOM 803 C CA . THR A 1 101 ? 5.616 4.936 -8.246 1.00 98.31 101 THR A CA 1
ATOM 804 C C . THR A 1 101 ? 7.033 5.428 -8.516 1.00 98.31 101 THR A C 1
ATOM 806 O O . THR A 1 101 ? 7.338 6.611 -8.426 1.00 98.31 101 THR A O 1
ATOM 809 N N . THR A 1 102 ? 7.908 4.487 -8.851 1.00 97.69 102 THR A N 1
ATOM 810 C CA . THR A 1 102 ? 9.169 4.766 -9.533 1.00 97.69 102 THR A CA 1
ATOM 811 C C . THR A 1 102 ? 9.131 4.159 -10.926 1.00 97.69 102 THR A C 1
ATOM 813 O O . THR A 1 102 ? 8.574 3.073 -11.101 1.00 97.69 102 THR A O 1
ATOM 816 N N . THR A 1 103 ? 9.808 4.768 -11.893 1.00 97.31 103 THR A N 1
ATOM 817 C CA . THR A 1 103 ? 9.776 4.307 -13.291 1.00 97.31 103 THR A CA 1
ATOM 818 C C . THR A 1 103 ? 10.793 3.207 -13.624 1.00 97.31 103 THR A C 1
ATOM 820 O O . THR A 1 103 ? 10.611 2.483 -14.597 1.00 97.31 103 THR A O 1
ATOM 823 N N . HIS A 1 104 ? 11.826 3.000 -12.801 1.00 96.44 104 HIS A N 1
ATOM 824 C CA . HIS A 1 104 ? 12.972 2.128 -13.123 1.00 96.44 104 HIS A CA 1
ATOM 825 C C . HIS A 1 104 ? 12.843 0.644 -12.753 1.00 96.44 104 HIS A C 1
ATOM 827 O O . HIS A 1 104 ? 13.714 -0.142 -13.116 1.00 96.44 104 HIS A O 1
ATOM 833 N N . LYS A 1 105 ? 11.829 0.249 -11.975 1.00 96.44 105 LYS A N 1
ATOM 834 C CA . LYS A 1 105 ? 11.704 -1.131 -11.469 1.00 96.44 105 LYS A CA 1
ATOM 835 C C . LYS A 1 105 ? 11.021 -2.036 -12.494 1.00 96.44 105 LYS A C 1
ATOM 837 O O . LYS A 1 105 ? 11.493 -2.160 -13.617 1.00 96.44 105 LYS A O 1
ATOM 842 N N . THR A 1 106 ? 9.898 -2.658 -12.140 1.00 97.50 106 THR A N 1
ATOM 843 C CA . THR A 1 106 ? 9.165 -3.548 -13.050 1.00 97.50 106 THR A CA 1
ATOM 844 C C . THR A 1 106 ? 8.647 -2.815 -14.289 1.00 97.50 106 THR A C 1
ATOM 846 O O . THR A 1 106 ? 8.478 -3.449 -15.323 1.00 97.50 106 THR A O 1
ATOM 849 N N . LEU A 1 107 ? 8.481 -1.485 -14.227 1.00 97.31 107 LEU A N 1
ATOM 850 C CA . LEU A 1 107 ? 8.158 -0.642 -15.385 1.00 97.31 107 LEU A CA 1
ATOM 851 C C . LEU A 1 107 ? 9.339 -0.437 -16.362 1.00 97.31 107 LEU A C 1
ATOM 853 O O . LEU A 1 107 ? 9.123 -0.064 -17.511 1.00 97.31 107 LEU A O 1
ATOM 857 N N . ARG A 1 108 ? 10.579 -0.737 -15.941 1.00 96.75 108 ARG A N 1
ATOM 858 C CA . ARG A 1 108 ? 11.792 -0.814 -16.781 1.00 96.75 108 ARG A CA 1
ATOM 859 C C . ARG A 1 108 ? 12.169 0.476 -17.535 1.00 96.75 108 ARG A C 1
ATOM 861 O O . ARG A 1 108 ? 12.796 0.421 -18.590 1.00 96.75 108 ARG A O 1
ATOM 868 N N . GLY A 1 109 ? 11.807 1.636 -16.994 1.00 97.62 109 GLY A N 1
ATOM 869 C CA . GLY A 1 109 ? 12.234 2.952 -17.473 1.00 97.62 109 GLY A CA 1
ATOM 870 C C . GLY A 1 109 ? 13.561 3.436 -16.861 1.00 97.62 109 GLY A C 1
ATOM 871 O O . GLY A 1 109 ? 14.237 2.696 -16.141 1.00 97.62 109 GLY A O 1
ATOM 872 N N . PRO A 1 110 ? 13.958 4.695 -17.118 1.00 97.25 110 PRO A N 1
ATOM 873 C CA . PRO A 1 110 ? 15.086 5.328 -16.435 1.00 97.25 110 PRO A CA 1
ATOM 874 C C . PRO A 1 110 ? 14.769 5.588 -14.953 1.00 97.25 110 PRO A C 1
ATOM 876 O O . PRO A 1 110 ? 13.640 5.417 -14.499 1.00 97.25 110 PRO A O 1
ATOM 879 N N . ARG A 1 111 ? 15.757 6.028 -14.164 1.00 96.38 111 ARG A N 1
ATOM 880 C CA . ARG A 1 111 ? 15.514 6.449 -12.773 1.00 96.38 111 ARG A CA 1
ATOM 881 C C . ARG A 1 111 ? 14.667 7.726 -12.744 1.00 96.38 111 ARG A C 1
ATOM 883 O O . ARG A 1 111 ? 15.177 8.805 -13.012 1.00 96.38 111 ARG A O 1
ATOM 890 N N . GLY A 1 112 ? 13.402 7.580 -12.371 1.00 96.00 112 GLY A N 1
ATOM 891 C CA . GLY A 1 112 ? 12.465 8.662 -12.076 1.00 96.00 112 GLY A CA 1
ATOM 892 C C . GLY A 1 112 ? 11.299 8.175 -11.211 1.00 96.00 112 GLY A C 1
ATOM 893 O O . GLY A 1 112 ? 11.334 7.044 -10.697 1.00 96.00 112 GLY A O 1
ATOM 894 N N . ALA A 1 113 ? 10.293 9.036 -11.068 1.00 92.25 113 ALA A N 1
ATOM 895 C CA . ALA A 1 113 ? 9.031 8.796 -10.374 1.00 92.25 113 ALA A CA 1
ATOM 896 C C . ALA A 1 113 ? 7.864 9.165 -11.289 1.00 92.25 113 ALA A C 1
ATOM 898 O O . ALA A 1 113 ? 7.985 10.215 -11.959 1.00 92.25 113 ALA A O 1
#

Solvent-accessible surface area (backbone atoms only — not comparable to full-atom values): 6863 Å² total; per-residue (Å²): 134,85,76,79,81,78,70,78,52,70,65,48,67,81,38,95,72,83,86,75,58,58,34,89,90,77,70,40,78,30,58,69,62,39,46,54,51,37,66,76,64,51,44,70,62,47,77,53,60,60,92,85,63,99,64,86,77,63,48,63,61,53,36,56,46,23,63,76,44,72,24,45,35,36,28,43,34,30,69,45,42,25,40,35,76,69,69,77,39,83,71,54,78,88,51,37,79,39,79,48,52,37,32,44,49,58,52,64,46,64,93,54,103

Secondary structure (DSSP, 8-state):
--PPPP--SHHHHHS------B-TTT-SB-HHHHHHHHHHH--SEEEEE-SS--S---HHHHHHHHHHHT-EEEEE-TTTHHHHHTTSS--GGGT-SEEE--SSSTT--SS--

Sequence (113 aa):
HKLKAKKVSSSSIFWNSEQYTLNPKTSLIDFEKLEQKAKELHPKLIVAGASAYPRFIDFKEFRKICNQTNSILMSDVAHYSGLIAAGLYPSPFEYSDIVTTTTHKTLRGPRGA

Organism: Trichomonas vaginalis (NCBI:txid5722)

Mean predicted aligned error: 4.41 Å

Foldseek 3Di:
DPPDDDDDDPCVVVDPDDDFAADPVPRHGPLVVVLVVCVVPLDQEDEFEDDDRPDATPLVSVLVSCVVSVHAYEYECAQCVLCVVVVNGDHNVVRHPHYHYFCCHSVNDDGDD